Protein AF-A0A941WSX6-F1 (afdb_monomer)

Foldseek 3Di:
DDWDWDWDDDPQWIWIGTPVHPDIWIWGFPDDDPFKTKIFTADPVNPHTPPDIDMDTDDD

Nearest PDB structures (foldseek):
  5e1l-assembly1_A  TM=5.875E-01  e=6.579E-01  Escherichia coli
  7zhm-assembly2_D  TM=3.480E-01  e=1.845E+00  Salmonella enterica subsp. enterica serovar Typhimurium
  6xux-assembly1_A  TM=3.980E-01  e=4.887E+00  Escherichia coli K-12
  7ypu-assembly2_C  T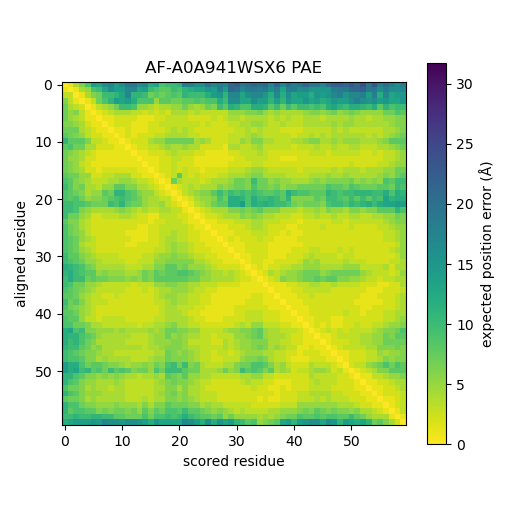M=3.044E-01  e=6.893E+00  Streptomyces lavendulae subsp. lavendulae

Secondary structure (DSSP, 8-state):
-----EEEEETTEEEEE-TT-SS-EEEEEEEE-SSEEEEEEE-TTSSSEEEEEEEEE---

Radius of gyration: 11.77 Å; Cα contacts (8 Å, |Δi|>4): 112; chains: 1; bounding box: 21×32×26 Å

pLDDT: mean 89.14, std 8.37, range [56.06, 96.5]

Mean predicted aligned error: 4.8 Å

Structure (mmCIF, N/CA/C/O backbone):
data_AF-A0A941WSX6-F1
#
_entry.id   AF-A0A941WSX6-F1
#
loop_
_atom_site.group_PDB
_atom_site.id
_atom_site.type_symbol
_atom_site.label_atom_id
_atom_site.label_alt_id
_atom_site.label_comp_id
_atom_site.label_asym_id
_atom_site.label_entity_id
_atom_site.label_seq_id
_atom_site.pdbx_PDB_ins_code
_atom_site.Cartn_x
_atom_site.Cartn_y
_atom_site.Cartn_z
_atom_site.occupancy
_atom_site.B_iso_or_equiv
_atom_site.auth_seq_id
_atom_site.auth_comp_id
_atom_site.auth_asym_i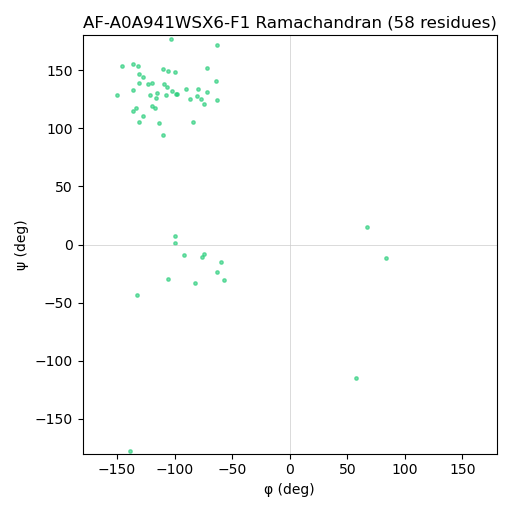d
_atom_site.auth_atom_id
_atom_site.pdbx_PDB_model_num
ATOM 1 N N . TYR A 1 1 ? 10.090 4.946 -18.017 1.00 56.06 1 TYR A N 1
ATOM 2 C CA . TYR A 1 1 ? 9.441 3.629 -17.925 1.00 56.06 1 TYR A CA 1
ATOM 3 C C . TYR A 1 1 ? 8.087 3.882 -17.292 1.00 56.06 1 TYR A C 1
ATOM 5 O O . TYR A 1 1 ? 8.069 4.529 -16.254 1.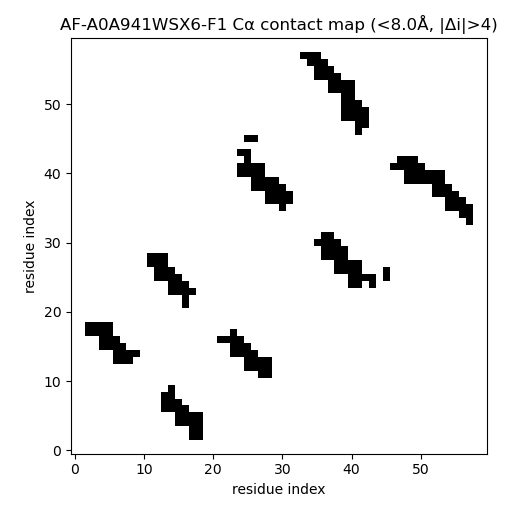00 56.06 1 TYR A O 1
ATOM 13 N N . ASN A 1 2 ? 6.989 3.534 -17.963 1.00 59.59 2 ASN A N 1
ATOM 14 C CA . ASN A 1 2 ? 5.638 3.729 -17.432 1.00 59.59 2 ASN A CA 1
ATOM 15 C C . ASN A 1 2 ? 5.093 2.343 -17.113 1.00 59.59 2 ASN A C 1
ATOM 17 O O . ASN A 1 2 ? 4.610 1.659 -18.010 1.00 59.59 2 ASN A O 1
ATOM 21 N N . GLU A 1 3 ? 5.255 1.924 -15.865 1.00 62.69 3 GLU A N 1
ATOM 22 C CA . GLU A 1 3 ? 4.723 0.655 -15.381 1.00 62.69 3 GLU A CA 1
ATOM 23 C C . GLU A 1 3 ? 3.208 0.814 -15.216 1.00 62.69 3 GLU A C 1
ATOM 25 O O . GLU A 1 3 ? 2.734 1.728 -14.538 1.00 62.69 3 GLU A O 1
ATOM 30 N N . VAL A 1 4 ? 2.439 -0.010 -15.925 1.00 71.44 4 VAL A N 1
ATOM 31 C CA . VAL A 1 4 ? 0.973 0.046 -15.938 1.00 71.44 4 VAL A CA 1
ATOM 32 C C . VAL A 1 4 ? 0.445 -1.215 -15.284 1.00 71.44 4 VAL A C 1
ATOM 34 O O . VAL A 1 4 ? 0.465 -2.287 -15.875 1.00 71.44 4 VAL A O 1
ATOM 37 N N . GLY A 1 5 ? -0.030 -1.082 -14.052 1.00 81.94 5 GLY A N 1
ATOM 38 C CA . GLY A 1 5 ? -0.585 -2.190 -13.287 1.00 81.94 5 GLY A CA 1
ATOM 39 C C . GLY A 1 5 ? -2.110 -2.195 -13.214 1.00 81.94 5 GLY A C 1
ATOM 40 O O . GLY A 1 5 ? -2.803 -1.279 -13.666 1.00 81.94 5 GLY A O 1
ATOM 41 N N . LYS A 1 6 ? -2.636 -3.241 -12.581 1.0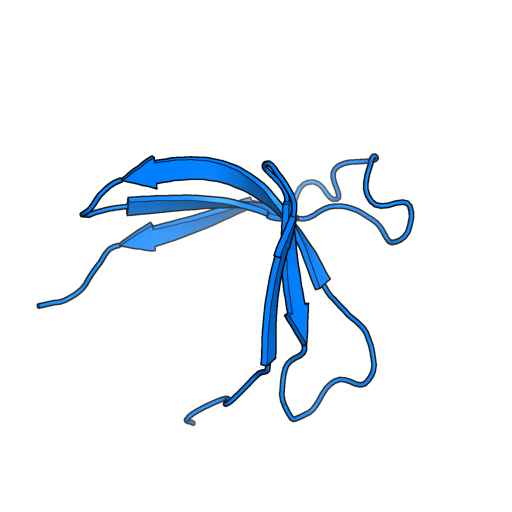0 89.81 6 LYS A N 1
ATOM 42 C CA . LYS A 1 6 ? -3.996 -3.282 -12.040 1.00 89.81 6 LYS A CA 1
ATOM 43 C C . LYS A 1 6 ? -3.934 -3.005 -10.547 1.00 89.81 6 LYS A C 1
ATOM 45 O O . LYS A 1 6 ? -2.987 -3.406 -9.881 1.00 89.81 6 LYS A O 1
ATOM 50 N N . TYR A 1 7 ? -4.978 -2.384 -10.016 1.00 91.94 7 TYR A N 1
ATOM 51 C CA . TYR A 1 7 ? -5.129 -2.231 -8.577 1.00 91.94 7 TYR A CA 1
ATOM 52 C C . TYR A 1 7 ? -6.561 -2.524 -8.136 1.00 91.94 7 TYR A C 1
ATOM 54 O O . TYR A 1 7 ? -7.510 -2.405 -8.916 1.00 91.94 7 TYR A O 1
ATOM 62 N N . LYS A 1 8 ? -6.718 -2.905 -6.870 1.00 92.56 8 LYS A N 1
ATOM 63 C CA . LYS A 1 8 ? -8.010 -2.957 -6.177 1.00 92.56 8 LYS A CA 1
ATOM 64 C C . LYS A 1 8 ? -7.821 -2.582 -4.709 1.00 92.56 8 LYS A C 1
ATOM 66 O O . LYS A 1 8 ? -6.745 -2.771 -4.151 1.00 92.56 8 LYS A O 1
ATOM 71 N N . ILE A 1 9 ? -8.878 -2.070 -4.090 1.00 92.69 9 ILE A N 1
ATOM 72 C CA . ILE A 1 9 ? -8.894 -1.720 -2.667 1.00 92.69 9 ILE A CA 1
ATOM 73 C C . ILE A 1 9 ? -10.008 -2.523 -2.006 1.00 92.69 9 ILE A C 1
ATOM 75 O O . ILE A 1 9 ? -11.139 -2.510 -2.492 1.00 92.69 9 ILE A O 1
ATOM 79 N N . ASP A 1 10 ? -9.681 -3.212 -0.917 1.00 93.38 10 ASP A N 1
ATOM 80 C CA . ASP A 1 10 ? -10.642 -3.930 -0.078 1.00 93.38 10 ASP A CA 1
ATOM 81 C C . ASP A 1 10 ? -10.459 -3.493 1.378 1.00 93.38 10 ASP A C 1
ATOM 83 O O . ASP A 1 10 ? -9.422 -3.737 2.002 1.00 93.38 10 ASP A O 1
ATOM 87 N N . GLY A 1 11 ? -11.442 -2.759 1.903 1.00 92.75 11 GLY A N 1
ATOM 88 C CA . GLY A 1 11 ? -11.338 -2.114 3.210 1.00 92.75 11 GLY A CA 1
ATOM 89 C C . GLY A 1 11 ? -10.133 -1.172 3.280 1.00 92.75 11 GLY A C 1
ATOM 90 O O . GLY A 1 11 ? -10.086 -0.166 2.577 1.00 92.75 11 GLY A O 1
ATOM 91 N N . ASN A 1 12 ? -9.170 -1.510 4.138 1.00 93.81 12 ASN A N 1
ATOM 92 C CA . ASN A 1 12 ? -7.935 -0.747 4.322 1.00 93.81 12 ASN A CA 1
ATOM 93 C C . ASN A 1 12 ? -6.732 -1.349 3.574 1.00 93.81 12 ASN A C 1
ATOM 95 O O . ASN A 1 12 ? -5.606 -0.905 3.768 1.00 93.81 12 ASN A O 1
ATOM 99 N N . LYS A 1 13 ? -6.948 -2.369 2.733 1.00 94.38 13 LYS A N 1
ATOM 100 C CA . LYS A 1 13 ? -5.885 -3.045 1.984 1.00 94.38 13 LYS A CA 1
ATOM 101 C C . LYS A 1 13 ? -5.860 -2.588 0.533 1.00 94.38 13 LYS A C 1
ATOM 103 O O . LYS A 1 13 ? -6.890 -2.571 -0.142 1.00 94.38 13 LYS A O 1
ATOM 108 N N . LEU A 1 14 ? -4.667 -2.262 0.057 1.00 94.38 14 LEU A N 1
ATOM 109 C CA . LEU A 1 14 ? -4.345 -1.990 -1.334 1.00 94.38 14 LEU A CA 1
ATOM 110 C C . LEU A 1 14 ? -3.727 -3.247 -1.947 1.00 94.38 14 LEU A C 1
ATOM 112 O O . LEU A 1 14 ? -2.799 -3.820 -1.388 1.00 94.38 14 LEU A O 1
ATOM 116 N N . TYR A 1 15 ? -4.249 -3.668 -3.092 1.00 93.31 15 TYR A N 1
ATOM 117 C CA . TYR A 1 15 ? -3.689 -4.753 -3.885 1.00 93.31 15 TYR A CA 1
ATOM 118 C C . TYR A 1 15 ? -3.233 -4.186 -5.221 1.00 93.31 15 TYR A C 1
ATOM 120 O O . TYR A 1 15 ? -4.043 -3.587 -5.933 1.00 93.31 15 TYR A O 1
ATOM 128 N N . GLU A 1 16 ? -1.980 -4.423 -5.574 1.00 91.50 16 GLU A N 1
ATOM 129 C CA . GLU A 1 16 ? -1.346 -3.945 -6.802 1.00 91.50 16 GLU A CA 1
ATOM 130 C C . GLU A 1 16 ? -0.800 -5.138 -7.588 1.00 91.50 16 GLU A C 1
ATOM 132 O O . GLU A 1 16 ? -0.260 -6.072 -7.008 1.00 91.50 16 GLU A O 1
ATOM 137 N N . MET A 1 17 ? -0.979 -5.135 -8.905 1.00 90.75 17 MET A N 1
ATOM 138 C CA . MET A 1 17 ? -0.413 -6.129 -9.815 1.00 90.75 17 MET A CA 1
ATOM 139 C C .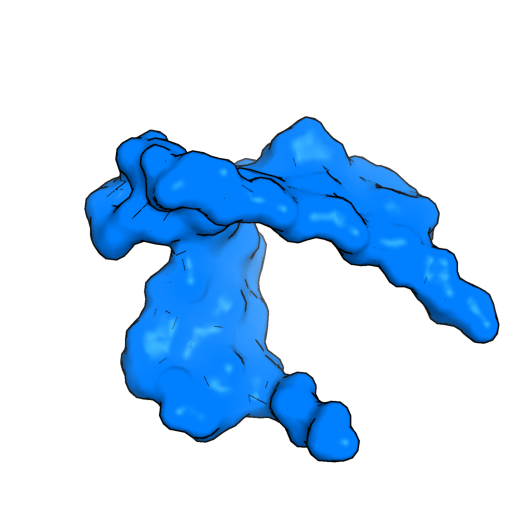 MET A 1 17 ? 0.253 -5.378 -10.959 1.00 90.75 17 MET A C 1
ATOM 141 O O . MET A 1 17 ? -0.437 -4.804 -11.807 1.00 90.75 17 MET A O 1
ATOM 145 N N . PHE A 1 18 ? 1.580 -5.339 -10.952 1.00 84.06 18 PHE A N 1
ATOM 146 C CA . PHE A 1 18 ? 2.368 -4.658 -11.974 1.00 84.06 18 PHE A CA 1
ATOM 147 C C . PHE A 1 18 ? 2.324 -5.433 -13.299 1.00 84.06 18 PHE A C 1
ATOM 149 O O . PHE A 1 18 ? 2.107 -6.640 -13.310 1.00 84.06 18 PHE A O 1
ATOM 156 N N . SER A 1 19 ? 2.474 -4.747 -14.439 1.00 82.38 19 SER A N 1
ATOM 157 C CA . SER A 1 19 ? 2.367 -5.364 -15.779 1.00 82.38 19 SER A CA 1
ATOM 158 C C . SER A 1 19 ? 3.327 -6.526 -16.002 1.00 82.38 19 SER A C 1
ATOM 160 O O . SER A 1 19 ? 3.032 -7.432 -16.779 1.00 82.38 19 SER A O 1
ATOM 162 N N . ASP A 1 20 ? 4.478 -6.449 -15.349 1.00 83.56 20 ASP A N 1
ATOM 163 C CA . ASP A 1 20 ? 5.602 -7.360 -15.509 1.00 83.56 20 ASP A CA 1
ATOM 164 C C . ASP A 1 20 ? 5.648 -8.415 -14.389 1.00 83.56 20 ASP A C 1
ATOM 166 O O . ASP A 1 20 ? 6.541 -9.260 -14.379 1.00 83.56 20 ASP A O 1
ATOM 170 N N . GLU A 1 21 ? 4.675 -8.392 -13.467 1.00 82.19 21 GLU A N 1
ATOM 171 C CA . GLU A 1 21 ? 4.570 -9.313 -12.335 1.00 82.19 21 GLU A CA 1
ATOM 172 C C . GLU A 1 21 ? 3.266 -10.128 -12.383 1.00 82.19 21 GLU A C 1
ATOM 174 O O . GLU A 1 21 ? 2.186 -9.626 -12.702 1.00 82.19 21 GLU A O 1
ATOM 179 N N . GLU A 1 22 ? 3.356 -11.419 -12.052 1.00 81.56 22 GLU A N 1
ATOM 180 C CA . GLU A 1 22 ? 2.197 -12.327 -12.003 1.00 81.56 22 GLU A CA 1
ATOM 181 C C . GLU A 1 22 ? 1.545 -12.395 -10.610 1.00 81.56 22 GLU A C 1
ATOM 183 O O . GLU A 1 22 ? 0.457 -12.959 -10.458 1.00 81.56 22 GLU A O 1
ATOM 188 N N . GLU A 1 23 ? 2.179 -11.801 -9.595 1.00 86.31 23 GLU A N 1
ATOM 189 C CA . GLU A 1 23 ? 1.723 -11.815 -8.207 1.00 86.31 23 GLU A CA 1
ATOM 190 C C . GLU A 1 23 ? 1.129 -10.469 -7.781 1.00 86.31 23 GLU A C 1
ATOM 192 O O . GLU A 1 23 ? 1.496 -9.403 -8.272 1.00 86.31 23 GLU A O 1
ATOM 197 N N . TRP A 1 24 ? 0.169 -10.531 -6.856 1.00 89.69 24 TRP A N 1
ATOM 198 C CA . TRP A 1 24 ? -0.399 -9.334 -6.247 1.00 89.69 24 TRP A CA 1
ATOM 199 C C . TRP A 1 24 ? 0.450 -8.921 -5.055 1.00 89.69 24 TRP A C 1
ATOM 201 O O . TRP A 1 24 ? 0.600 -9.691 -4.106 1.00 89.69 24 TRP A O 1
ATOM 211 N N . ILE A 1 25 ? 0.905 -7.676 -5.055 1.00 90.94 25 ILE A N 1
ATOM 212 C CA . ILE A 1 25 ? 1.467 -7.040 -3.873 1.00 90.94 25 ILE A CA 1
ATOM 213 C C . ILE A 1 25 ? 0.307 -6.563 -3.007 1.00 90.94 25 ILE A C 1
ATOM 215 O O . ILE A 1 25 ? -0.612 -5.893 -3.483 1.00 90.94 25 ILE A O 1
ATOM 219 N N . ILE A 1 26 ? 0.331 -6.943 -1.732 1.00 93.88 26 ILE A N 1
ATOM 220 C CA . ILE A 1 26 ? -0.683 -6.565 -0.752 1.00 93.88 26 ILE A CA 1
ATOM 221 C C . ILE A 1 26 ? -0.055 -5.546 0.186 1.00 93.88 26 ILE A C 1
ATOM 223 O O . ILE A 1 26 ? 0.989 -5.804 0.772 1.00 93.88 26 ILE A O 1
ATOM 227 N N . SER A 1 27 ? -0.716 -4.414 0.377 1.00 95.12 27 SER A N 1
ATOM 228 C CA . SER A 1 27 ? -0.286 -3.377 1.306 1.00 95.12 27 SER A CA 1
ATOM 229 C C . SER A 1 27 ? -1.432 -2.937 2.210 1.00 95.12 27 SER A C 1
ATOM 231 O O . SER A 1 27 ? -2.587 -2.895 1.794 1.00 95.12 27 SER A O 1
ATOM 233 N N . ASP A 1 28 ? -1.129 -2.578 3.454 1.00 95.88 28 ASP A N 1
ATOM 234 C CA . ASP A 1 28 ? -2.060 -1.901 4.357 1.00 95.88 28 ASP A CA 1
ATOM 235 C C . ASP A 1 28 ? -1.934 -0.382 4.199 1.00 95.88 28 ASP A C 1
ATOM 237 O O . ASP A 1 28 ? -0.826 0.163 4.162 1.00 95.88 28 ASP A O 1
ATOM 241 N N . ILE A 1 29 ? -3.063 0.315 4.101 1.00 95.69 29 ILE A N 1
ATOM 242 C CA . ILE A 1 29 ? -3.114 1.766 3.933 1.00 95.69 29 ILE A CA 1
ATOM 243 C C . ILE A 1 29 ? -3.007 2.423 5.310 1.00 95.69 29 ILE A C 1
ATOM 245 O O . ILE A 1 29 ? -3.955 2.458 6.087 1.00 95.69 29 ILE A O 1
ATOM 249 N N . LEU A 1 30 ? -1.852 3.001 5.625 1.00 94.75 30 LEU A N 1
ATOM 250 C CA . LEU A 1 30 ? -1.641 3.669 6.913 1.00 94.75 30 LEU A CA 1
ATOM 251 C C . LEU A 1 30 ? -2.193 5.098 6.927 1.00 94.75 30 LEU A C 1
ATOM 253 O O . LEU A 1 30 ? -2.637 5.591 7.963 1.00 94.75 30 LEU A O 1
ATOM 257 N N . LEU A 1 31 ? -2.135 5.782 5.785 1.00 94.56 31 LEU A N 1
ATOM 258 C CA . LEU A 1 31 ? -2.643 7.139 5.614 1.00 94.56 31 LEU A CA 1
ATOM 259 C C . LEU A 1 31 ? -3.091 7.325 4.169 1.00 94.56 31 LEU A C 1
ATOM 261 O O . LEU A 1 31 ? -2.308 7.102 3.252 1.00 94.56 31 LEU A O 1
ATOM 265 N N . LEU A 1 32 ? -4.315 7.800 3.966 1.00 93.75 32 LEU A N 1
ATOM 266 C CA . LEU A 1 32 ? -4.805 8.193 2.651 1.00 93.75 32 LEU A CA 1
ATOM 267 C C . LEU A 1 32 ? -5.549 9.518 2.759 1.00 93.75 32 LEU A C 1
ATOM 269 O O . LEU A 1 32 ? -6.582 9.620 3.418 1.00 93.75 32 LEU A O 1
ATOM 273 N N . ASN A 1 33 ? -5.002 10.545 2.118 1.00 91.94 33 ASN A N 1
ATOM 274 C CA . ASN A 1 33 ? -5.642 11.844 1.953 1.00 91.94 33 ASN A CA 1
ATOM 275 C C . ASN A 1 33 ? -5.398 12.382 0.533 1.00 91.94 33 ASN A C 1
ATOM 277 O O . ASN A 1 33 ? -4.793 11.715 -0.302 1.00 91.94 33 ASN A O 1
ATOM 281 N N . SER A 1 34 ? -5.885 13.590 0.240 1.00 90.69 34 SER A N 1
ATOM 282 C CA . SER A 1 34 ? -5.799 14.179 -1.103 1.00 90.69 34 SER A CA 1
ATOM 283 C C . SER A 1 34 ? -4.368 14.425 -1.595 1.00 90.69 34 SER A C 1
ATOM 285 O O . SER A 1 34 ? -4.162 14.499 -2.806 1.00 90.69 34 SER A O 1
ATOM 287 N N . MET A 1 35 ? -3.403 14.566 -0.681 1.00 93.56 35 MET A N 1
ATOM 288 C CA . MET A 1 35 ? -1.998 14.861 -0.981 1.00 93.56 35 MET A CA 1
ATOM 289 C C . MET A 1 35 ? -1.076 13.656 -0.809 1.00 93.56 35 MET A C 1
ATOM 291 O O . MET A 1 35 ? -0.052 13.591 -1.482 1.00 93.56 35 MET A O 1
ATOM 295 N N . THR A 1 36 ? -1.404 12.738 0.099 1.00 93.31 36 THR A N 1
ATOM 296 C CA . THR A 1 36 ? -0.476 11.706 0.561 1.00 93.31 36 THR A CA 1
ATOM 297 C C . THR A 1 36 ? -1.158 10.350 0.651 1.00 93.31 36 THR A C 1
ATOM 299 O O . THR A 1 36 ? -2.222 10.220 1.260 1.00 93.31 36 THR A O 1
ATOM 302 N N . LEU A 1 37 ? -0.481 9.338 0.116 1.00 93.75 37 LEU A N 1
ATOM 303 C CA . LEU A 1 37 ? -0.768 7.925 0.330 1.00 93.75 37 LEU A CA 1
ATOM 304 C C . LEU A 1 37 ? 0.443 7.291 1.019 1.00 93.75 37 LEU A C 1
ATOM 306 O O . LEU A 1 37 ? 1.522 7.251 0.439 1.00 93.75 37 LEU A O 1
ATOM 310 N N . SER A 1 38 ? 0.267 6.773 2.230 1.00 95.38 38 SER A N 1
ATOM 311 C CA . SER A 1 38 ? 1.280 5.982 2.927 1.00 95.38 38 SER A CA 1
ATOM 312 C C . SER A 1 38 ? 0.782 4.561 3.114 1.00 95.38 38 SER A C 1
ATOM 314 O O . SER A 1 38 ? -0.315 4.348 3.633 1.00 95.38 38 SER A O 1
ATOM 316 N N . VAL A 1 39 ? 1.613 3.597 2.740 1.00 96.25 39 VAL A N 1
ATOM 317 C CA . VAL A 1 39 ? 1.292 2.173 2.780 1.00 96.25 39 VAL A CA 1
ATOM 318 C C . VAL A 1 39 ? 2.411 1.370 3.433 1.00 96.25 39 VAL A C 1
ATOM 320 O O . VAL A 1 39 ? 3.580 1.772 3.433 1.00 96.25 39 VAL A O 1
ATOM 323 N N . GLN A 1 40 ? 2.046 0.230 4.003 1.00 96.50 40 GLN A N 1
ATOM 324 C CA . GLN A 1 40 ? 2.974 -0.783 4.482 1.00 96.50 40 GLN A CA 1
ATOM 325 C C . GLN A 1 40 ? 2.721 -2.078 3.726 1.00 96.50 40 GLN A C 1
ATOM 327 O O . GLN A 1 40 ? 1.629 -2.628 3.811 1.00 96.50 40 GLN A O 1
ATOM 332 N N . GLU A 1 41 ? 3.733 -2.559 3.014 1.00 95.12 41 GLU A N 1
ATOM 333 C CA . GLU A 1 41 ? 3.657 -3.839 2.315 1.00 95.12 41 GLU A CA 1
ATOM 334 C C . GLU A 1 41 ? 3.488 -4.974 3.336 1.00 95.12 41 GLU A C 1
ATOM 336 O O . GLU A 1 41 ? 4.054 -4.955 4.440 1.00 95.12 41 GLU A O 1
ATOM 341 N N . LEU A 1 42 ? 2.658 -5.941 2.969 1.00 94.19 42 LEU A N 1
ATOM 342 C CA . LEU A 1 42 ? 2.372 -7.154 3.712 1.00 94.19 42 LEU A CA 1
ATOM 343 C C . LEU A 1 42 ? 2.982 -8.346 2.972 1.00 94.19 42 LEU A C 1
ATOM 345 O O . LEU A 1 42 ? 3.112 -8.347 1.750 1.00 94.19 42 LEU A O 1
ATOM 349 N N . GLU A 1 43 ? 3.334 -9.373 3.729 1.00 93.00 43 GLU A N 1
ATOM 350 C CA . GLU A 1 43 ? 3.700 -10.683 3.208 1.00 93.00 43 GLU A CA 1
ATOM 351 C C . GLU A 1 43 ? 2.508 -11.324 2.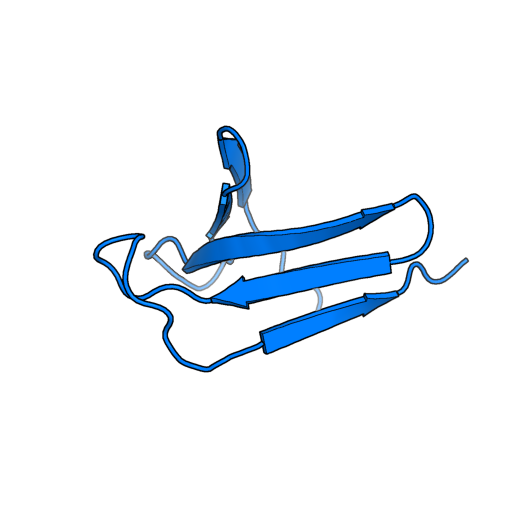469 1.00 93.00 43 GLU A C 1
ATOM 353 O O . GLU A 1 43 ? 1.367 -10.855 2.541 1.00 93.00 43 GLU A O 1
ATOM 358 N N . ALA A 1 44 ? 2.746 -12.449 1.790 1.00 87.69 44 ALA A N 1
ATOM 359 C CA . ALA A 1 44 ? 1.723 -13.162 1.013 1.00 87.69 44 ALA A CA 1
ATOM 360 C C . ALA A 1 44 ? 0.508 -13.643 1.841 1.00 87.69 44 ALA A C 1
ATOM 362 O O . ALA A 1 44 ? -0.530 -13.994 1.280 1.00 87.69 44 ALA A O 1
ATOM 363 N N . ASP A 1 45 ? 0.614 -13.653 3.173 1.00 89.25 45 ASP A N 1
ATOM 364 C CA . ASP A 1 45 ? -0.501 -13.941 4.079 1.00 89.25 45 ASP A CA 1
ATOM 365 C C . ASP A 1 45 ? -1.491 -12.765 4.223 1.00 89.25 45 ASP A C 1
ATOM 367 O O . ASP A 1 45 ? -2.574 -12.936 4.783 1.00 89.25 45 ASP A O 1
ATOM 371 N N . GLY A 1 46 ? -1.143 -11.574 3.719 1.00 87.94 46 GLY A N 1
ATOM 372 C CA . GLY A 1 46 ? -1.962 -10.364 3.767 1.00 87.94 46 GLY A CA 1
ATOM 373 C C . GLY A 1 46 ? -2.176 -9.801 5.176 1.00 87.94 46 GLY A C 1
ATOM 374 O O . GLY A 1 46 ? -3.075 -8.970 5.370 1.00 87.94 46 GLY A O 1
ATOM 375 N N . VAL A 1 47 ? -1.390 -10.246 6.161 1.00 89.19 47 VAL A N 1
ATOM 376 C CA . VAL A 1 47 ? -1.522 -9.876 7.580 1.00 89.19 47 VAL A CA 1
ATOM 377 C C . VAL A 1 47 ? -0.174 -9.491 8.178 1.00 89.19 47 VAL A C 1
ATOM 379 O O . VAL A 1 47 ? -0.094 -8.497 8.902 1.00 89.19 47 VAL A O 1
ATOM 382 N N . THR A 1 48 ? 0.881 -10.245 7.881 1.00 93.38 48 THR A N 1
ATOM 383 C CA . THR A 1 48 ? 2.221 -9.989 8.401 1.00 93.38 48 THR A CA 1
ATOM 384 C C . THR A 1 48 ? 2.848 -8.822 7.639 1.00 93.38 48 THR A C 1
ATOM 386 O O . THR A 1 48 ? 2.912 -8.865 6.417 1.00 93.38 48 THR A O 1
ATOM 389 N N . PRO A 1 49 ? 3.319 -7.760 8.307 1.00 92.19 49 PRO A N 1
ATOM 390 C CA . PRO A 1 49 ? 4.005 -6.668 7.627 1.00 92.19 49 PRO A CA 1
ATOM 391 C C . PRO A 1 49 ? 5.397 -7.094 7.145 1.00 92.19 49 PRO A C 1
ATOM 393 O O . PRO A 1 49 ? 6.200 -7.555 7.956 1.00 92.19 49 PRO A O 1
ATOM 396 N N . SER A 1 50 ? 5.731 -6.823 5.878 1.00 90.31 50 SER A N 1
ATOM 397 C CA . SER A 1 50 ? 7.050 -7.157 5.300 1.00 90.31 50 SER A CA 1
ATOM 398 C C . SER A 1 50 ? 8.182 -6.238 5.768 1.00 90.31 50 SER A C 1
ATOM 400 O O . SER A 1 50 ? 9.364 -6.440 5.491 1.00 90.31 50 SER A O 1
ATOM 402 N N . GLY A 1 51 ? 7.820 -5.170 6.485 1.00 87.00 51 GLY A N 1
ATOM 403 C CA . GLY A 1 51 ? 8.736 -4.126 6.939 1.00 87.00 51 GLY A CA 1
ATOM 404 C C . GLY A 1 51 ? 9.015 -3.051 5.886 1.00 87.00 51 GLY A C 1
ATOM 405 O O . GLY A 1 51 ? 9.522 -1.987 6.253 1.00 87.00 51 GLY A O 1
ATOM 406 N N . LYS A 1 52 ? 8.625 -3.254 4.620 1.00 91.75 52 LYS A N 1
ATOM 407 C CA . LYS A 1 52 ? 8.710 -2.212 3.590 1.00 91.75 52 LYS A CA 1
ATOM 408 C C . LYS A 1 52 ? 7.548 -1.232 3.720 1.00 91.75 52 LYS A C 1
ATOM 410 O O . LYS A 1 52 ? 6.391 -1.613 3.894 1.00 91.75 52 LYS A O 1
ATOM 415 N N . LYS A 1 53 ? 7.869 0.058 3.660 1.00 94.75 53 LYS A N 1
ATOM 416 C CA . LYS A 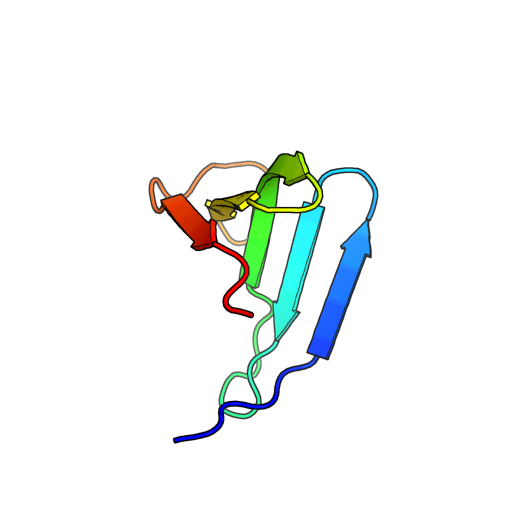1 53 ? 6.898 1.150 3.749 1.00 94.75 53 LYS A CA 1
ATOM 417 C C . LYS A 1 53 ? 7.140 2.130 2.625 1.00 94.75 53 LYS A C 1
ATOM 419 O O . LYS A 1 53 ? 8.286 2.487 2.355 1.00 94.75 53 LYS A O 1
ATOM 424 N N . PHE A 1 54 ? 6.051 2.602 2.043 1.00 93.06 54 PHE A N 1
ATOM 425 C CA . PHE A 1 54 ? 6.084 3.552 0.946 1.00 93.06 54 PHE A CA 1
ATOM 426 C C . PHE A 1 54 ? 5.197 4.744 1.281 1.00 93.06 54 PHE A C 1
ATOM 428 O O . PHE A 1 54 ? 4.164 4.609 1.936 1.00 93.06 54 PHE A O 1
ATOM 435 N N . ALA A 1 55 ? 5.631 5.925 0.859 1.00 93.38 55 ALA A N 1
ATOM 436 C CA . ALA A 1 55 ? 4.871 7.154 0.986 1.00 93.38 55 ALA A CA 1
ATOM 437 C C . ALA A 1 55 ? 4.926 7.888 -0.350 1.00 93.38 55 ALA A C 1
ATOM 439 O O . ALA A 1 55 ? 5.997 8.275 -0.817 1.00 93.38 55 ALA A O 1
ATOM 440 N N . TYR A 1 56 ? 3.761 8.064 -0.952 1.00 91.31 56 TYR A N 1
ATOM 441 C CA . TYR A 1 56 ? 3.566 8.739 -2.218 1.00 91.31 56 TYR A CA 1
ATOM 442 C C . TYR A 1 56 ? 2.940 10.100 -1.953 1.00 91.31 56 TYR A C 1
ATOM 444 O O . TYR A 1 56 ? 1.999 10.223 -1.165 1.00 91.31 56 TYR A O 1
ATOM 452 N N . GLN A 1 57 ? 3.457 11.118 -2.631 1.00 92.44 57 GLN A N 1
ATOM 453 C CA . GLN A 1 57 ? 2.857 12.442 -2.653 1.00 92.44 57 GLN A CA 1
ATOM 454 C C . GLN A 1 57 ? 2.273 12.706 -4.030 1.00 92.44 57 GLN A C 1
ATOM 456 O O . GLN A 1 57 ? 2.878 12.380 -5.052 1.00 92.44 57 GLN A O 1
ATOM 461 N N . ARG A 1 58 ? 1.0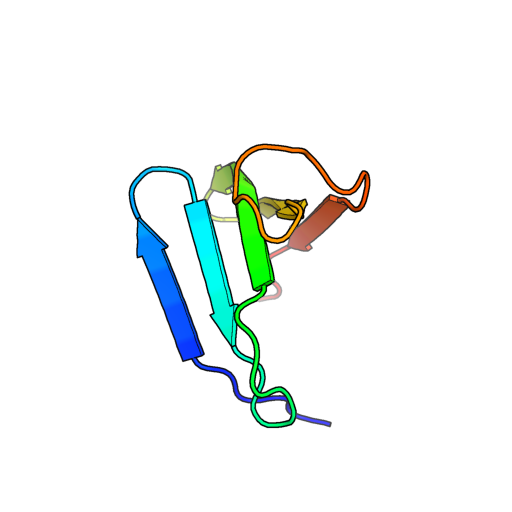88 13.308 -4.047 1.00 90.38 58 ARG A N 1
ATOM 462 C CA . ARG A 1 58 ? 0.476 13.800 -5.271 1.00 90.38 58 ARG A CA 1
ATOM 463 C C . ARG A 1 58 ? 1.369 14.896 -5.849 1.00 90.38 58 ARG A C 1
ATOM 465 O O . ARG A 1 58 ? 1.671 15.868 -5.163 1.00 90.38 58 ARG A O 1
ATOM 472 N N . VAL A 1 59 ? 1.769 14.725 -7.103 1.00 85.75 59 VAL A N 1
ATOM 473 C CA . VAL A 1 59 ? 2.441 15.758 -7.896 1.00 85.75 59 VAL A CA 1
ATOM 474 C C . VAL A 1 59 ? 1.371 16.420 -8.767 1.00 85.75 59 VAL A C 1
ATOM 476 O O . VAL A 1 59 ? 0.565 15.707 -9.372 1.00 85.75 59 VAL A O 1
ATOM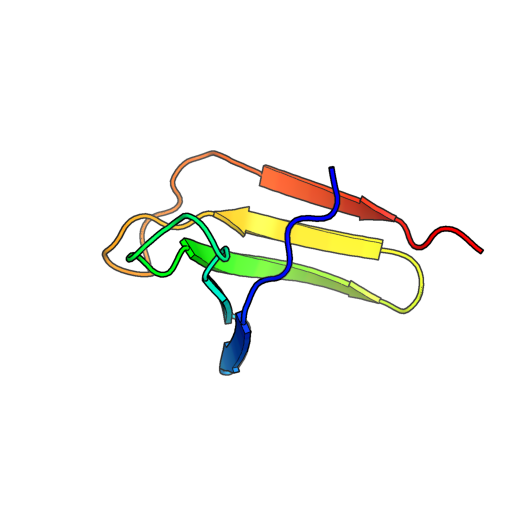 479 N N . GLU A 1 60 ? 1.308 17.753 -8.749 1.00 77.81 60 GLU A N 1
ATOM 480 C CA . GLU A 1 60 ? 0.420 18.557 -9.609 1.00 77.81 60 GLU A CA 1
ATOM 481 C C . GLU A 1 60 ? 0.961 18.704 -11.034 1.00 77.81 60 GLU A C 1
ATOM 483 O O . GLU A 1 60 ? 2.199 18.814 -11.195 1.00 77.81 60 GLU A O 1
#

Sequence (60 aa):
YNEVGKYKIDGNKLYEMFSDEEEWIISDILLLNSMTLSVQELEADGVTPSGKKFAYQRVE

Solvent-accessible surface area (backbone atoms only — not comparable to full-atom values): 3659 Å² total; per-residue (Å²): 135,85,87,61,58,52,74,52,75,58,92,61,33,42,36,40,28,47,70,93,46,96,57,72,48,34,24,40,57,78,40,82,59,96,53,39,42,29,34,34,35,28,36,97,80,67,71,52,70,64,79,50,70,50,76,47,68,68,79,134